Protein AF-A0A8S3C4G3-F1 (afdb_monomer_lite)

Sequence (62 aa):
VINDREEEDGVFNRQKVRVGKFCGSWRRRLFKMMLGIQFDNPNNINVNDPVSDEFYDYFREV

Structure (mmCIF, N/CA/C/O backbone):
data_AF-A0A8S3C4G3-F1
#
_entry.id   AF-A0A8S3C4G3-F1
#
loop_
_atom_site.group_PDB
_atom_site.id
_atom_site.type_symbol
_atom_site.label_atom_id
_atom_site.label_alt_id
_atom_site.label_comp_id
_atom_site.label_asym_id
_atom_site.label_entity_id
_atom_site.label_seq_id
_atom_site.pdbx_PDB_ins_code
_atom_site.Cartn_x
_atom_site.Cartn_y
_atom_site.Cartn_z
_atom_site.occupancy
_atom_site.B_iso_or_equiv
_atom_site.auth_seq_id
_atom_site.auth_comp_id
_atom_site.auth_asym_id
_atom_site.auth_atom_id
_atom_site.pdbx_PDB_model_num
ATOM 1 N N . VAL A 1 1 ? 3.480 -5.316 -20.698 1.00 85.25 1 VAL A N 1
ATOM 2 C CA . VAL A 1 1 ? 3.616 -5.719 -19.278 1.00 85.25 1 VAL A CA 1
ATOM 3 C C . VAL A 1 1 ? 4.835 -5.010 -18.716 1.00 85.25 1 VAL A C 1
ATOM 5 O O . VAL A 1 1 ? 5.870 -5.057 -19.369 1.00 85.25 1 VAL A O 1
ATOM 8 N N . ILE A 1 2 ? 4.700 -4.300 -17.593 1.00 92.75 2 ILE A N 1
ATOM 9 C CA . ILE A 1 2 ? 5.818 -3.632 -16.908 1.00 92.75 2 ILE A CA 1
ATOM 10 C C . ILE A 1 2 ? 6.154 -4.475 -15.679 1.00 92.75 2 ILE A C 1
ATOM 12 O O . ILE A 1 2 ? 5.274 -4.709 -14.858 1.00 92.75 2 ILE A O 1
ATOM 16 N N . ASN A 1 3 ? 7.406 -4.921 -15.577 1.00 96.12 3 ASN A N 1
ATOM 17 C CA . ASN A 1 3 ? 7.925 -5.643 -14.419 1.00 96.12 3 ASN A CA 1
ATOM 18 C C . ASN A 1 3 ? 9.046 -4.814 -13.799 1.00 96.12 3 ASN A C 1
ATOM 20 O O . ASN A 1 3 ? 9.980 -4.416 -14.501 1.00 96.12 3 ASN A O 1
ATOM 24 N N . ASP A 1 4 ? 8.949 -4.562 -12.500 1.00 96.50 4 ASP A N 1
ATOM 25 C CA . ASP A 1 4 ? 9.987 -3.857 -11.761 1.00 96.50 4 ASP A CA 1
ATOM 26 C C . ASP A 1 4 ? 11.283 -4.670 -11.708 1.00 96.50 4 ASP A C 1
ATOM 28 O O . ASP A 1 4 ? 11.273 -5.882 -11.496 1.00 96.50 4 ASP A O 1
ATOM 32 N N . ARG A 1 5 ? 12.410 -3.978 -11.894 1.00 97.12 5 ARG A N 1
ATOM 33 C CA . ARG A 1 5 ? 13.757 -4.513 -11.628 1.00 97.12 5 ARG A CA 1
ATOM 34 C C . ARG A 1 5 ? 14.360 -3.953 -10.345 1.00 97.12 5 ARG A C 1
ATOM 36 O O . ARG A 1 5 ? 15.298 -4.531 -9.810 1.00 97.12 5 ARG A O 1
ATOM 43 N N . GLU A 1 6 ? 13.845 -2.817 -9.884 1.00 97.56 6 GLU A N 1
ATOM 44 C CA . GLU A 1 6 ? 14.256 -2.184 -8.642 1.00 97.56 6 GLU A CA 1
ATOM 45 C C . GLU A 1 6 ? 13.178 -2.369 -7.585 1.00 97.56 6 GLU A C 1
ATOM 47 O O . GLU A 1 6 ? 11.989 -2.178 -7.846 1.00 97.56 6 GLU A O 1
ATOM 52 N N . GLU A 1 7 ? 13.622 -2.675 -6.374 1.00 97.44 7 GLU A N 1
ATOM 53 C CA . GLU A 1 7 ? 12.745 -2.927 -5.242 1.00 97.44 7 GLU A CA 1
ATOM 54 C C . GLU A 1 7 ? 12.956 -1.903 -4.127 1.00 97.44 7 GLU A C 1
ATOM 56 O O . GLU A 1 7 ? 14.024 -1.297 -3.989 1.00 97.44 7 GLU A O 1
ATOM 61 N N . GLU A 1 8 ? 11.930 -1.754 -3.305 1.00 96.38 8 GLU A N 1
ATOM 62 C CA . GLU A 1 8 ? 11.926 -1.025 -2.043 1.00 96.38 8 GLU A CA 1
ATOM 63 C C . GLU A 1 8 ? 11.274 -1.881 -0.950 1.00 96.38 8 GLU A C 1
ATOM 65 O O . GLU A 1 8 ? 10.639 -2.904 -1.229 1.00 96.38 8 GLU A O 1
ATOM 70 N N . ASP A 1 9 ? 11.435 -1.463 0.302 1.00 96.81 9 ASP A N 1
ATOM 71 C CA . ASP A 1 9 ? 10.770 -2.120 1.419 1.00 96.81 9 ASP A CA 1
ATOM 72 C C . ASP A 1 9 ? 9.275 -1.778 1.407 1.00 96.81 9 ASP A C 1
ATOM 74 O O . ASP A 1 9 ? 8.871 -0.615 1.337 1.00 96.81 9 ASP A O 1
ATOM 78 N N . GLY A 1 10 ? 8.445 -2.811 1.481 1.00 95.00 10 GLY A N 1
ATOM 79 C CA . GLY A 1 10 ? 6.996 -2.717 1.556 1.00 95.00 10 GLY A CA 1
ATOM 80 C C . GLY A 1 10 ? 6.436 -3.597 2.665 1.00 95.00 10 GLY A C 1
ATOM 81 O O . GLY A 1 10 ? 7.163 -4.308 3.365 1.00 95.00 10 GLY A O 1
ATOM 82 N N . VAL A 1 11 ? 5.117 -3.546 2.823 1.00 96.25 11 VAL A N 1
ATOM 83 C CA . VAL A 1 11 ? 4.391 -4.358 3.799 1.00 96.25 11 VAL A CA 1
ATOM 84 C C . VAL A 1 11 ? 3.186 -4.979 3.115 1.00 96.25 11 VAL A C 1
ATOM 86 O O . VAL A 1 11 ? 2.437 -4.264 2.458 1.00 96.25 11 VAL A O 1
ATOM 89 N N . PHE A 1 12 ? 3.036 -6.295 3.234 1.00 94.19 12 PHE A N 1
ATOM 90 C CA . PHE A 1 12 ? 1.876 -7.052 2.762 1.00 94.19 12 PHE A CA 1
ATOM 91 C C . PHE A 1 12 ? 1.390 -7.932 3.913 1.00 94.19 12 PHE A C 1
ATOM 93 O O . PHE A 1 12 ? 2.140 -8.774 4.406 1.00 94.19 12 PHE A O 1
ATOM 100 N N . ASN A 1 13 ? 0.156 -7.715 4.357 1.00 95.94 13 ASN A N 1
ATOM 101 C CA . ASN A 1 13 ? -0.472 -8.374 5.498 1.00 95.94 13 ASN A CA 1
ATOM 102 C C . ASN A 1 13 ? 0.433 -8.373 6.743 1.00 95.94 13 ASN A C 1
ATOM 104 O O . ASN A 1 13 ? 0.767 -9.409 7.321 1.00 95.94 13 ASN A O 1
ATOM 108 N N . ARG A 1 14 ? 0.910 -7.180 7.101 1.00 95.50 14 ARG A N 1
ATOM 109 C CA . ARG A 1 14 ? 1.827 -6.872 8.207 1.00 95.50 14 ARG A CA 1
ATOM 110 C C . ARG A 1 14 ? 3.215 -7.514 8.097 1.00 95.50 14 ARG A C 1
ATOM 112 O O . ARG A 1 14 ? 4.042 -7.334 8.991 1.00 95.50 14 ARG A O 1
ATOM 119 N N . GLN A 1 15 ? 3.517 -8.214 7.005 1.00 97.06 15 GLN A N 1
ATOM 120 C CA . GLN A 1 15 ? 4.831 -8.800 6.758 1.00 97.06 15 GLN A CA 1
ATOM 121 C C . GLN A 1 15 ? 5.694 -7.865 5.920 1.00 97.06 15 GLN A C 1
ATOM 123 O O . GLN A 1 15 ? 5.243 -7.308 4.920 1.00 97.06 15 GLN A O 1
ATOM 128 N N . LYS A 1 16 ? 6.961 -7.715 6.314 1.00 96.75 16 LYS A N 1
ATOM 129 C CA . LYS A 1 16 ? 7.950 -6.975 5.525 1.00 96.75 16 LYS A CA 1
ATOM 130 C C . LYS A 1 16 ? 8.257 -7.755 4.253 1.00 96.75 16 LYS A C 1
ATOM 132 O O . LYS A 1 16 ? 8.645 -8.919 4.322 1.00 96.75 16 LYS A O 1
ATOM 137 N N . VAL A 1 17 ? 8.115 -7.097 3.112 1.00 96.19 17 VAL A N 1
ATOM 138 C CA . VAL A 1 17 ? 8.348 -7.681 1.789 1.00 96.19 17 VAL A CA 1
ATOM 139 C C . VAL A 1 17 ? 9.137 -6.714 0.920 1.00 96.19 17 VAL A C 1
ATOM 141 O O . VAL A 1 17 ? 9.207 -5.518 1.197 1.00 96.19 17 VAL A O 1
ATOM 144 N N . ARG A 1 18 ? 9.716 -7.233 -0.158 1.00 96.75 18 ARG A N 1
ATOM 145 C CA . ARG A 1 18 ? 10.309 -6.418 -1.213 1.00 96.75 18 ARG A CA 1
ATOM 146 C C . ARG A 1 18 ? 9.266 -6.182 -2.291 1.00 96.75 18 ARG A C 1
ATOM 148 O O . ARG A 1 18 ? 8.661 -7.133 -2.780 1.00 96.75 18 ARG A O 1
ATOM 155 N N . VAL A 1 19 ? 9.022 -4.921 -2.624 1.00 95.25 19 VAL A N 1
ATOM 156 C CA . VAL A 1 19 ? 8.039 -4.535 -3.643 1.00 95.25 19 VAL A CA 1
ATOM 157 C C . VAL A 1 19 ? 8.716 -3.746 -4.745 1.00 95.25 19 VAL A C 1
ATOM 159 O O . VAL A 1 19 ? 9.639 -2.977 -4.489 1.00 95.25 19 VAL A O 1
ATOM 162 N N . GLY A 1 20 ? 8.242 -3.914 -5.975 1.00 97.69 20 GLY A N 1
ATOM 163 C CA . GLY A 1 20 ? 8.716 -3.127 -7.105 1.00 97.69 20 GLY A CA 1
ATOM 164 C C . GLY A 1 20 ? 8.474 -1.631 -6.894 1.00 97.69 20 GLY A C 1
ATOM 165 O O . GLY A 1 20 ? 7.376 -1.233 -6.495 1.00 97.69 20 GLY A O 1
ATOM 166 N N . LYS A 1 21 ? 9.482 -0.794 -7.155 1.00 97.06 21 LYS A N 1
ATOM 167 C CA . LYS A 1 21 ? 9.389 0.657 -6.921 1.00 97.06 21 LYS A CA 1
ATOM 168 C C . LYS A 1 21 ? 8.311 1.322 -7.774 1.00 97.06 21 LYS A C 1
ATOM 170 O O . LYS A 1 21 ? 7.536 2.141 -7.269 1.00 97.06 21 LYS A O 1
ATOM 175 N N . PHE A 1 22 ? 8.238 0.993 -9.064 1.00 97.38 22 PHE A N 1
ATOM 176 C CA . PHE A 1 22 ? 7.269 1.600 -9.971 1.00 97.38 22 PHE A CA 1
ATOM 177 C C . PHE A 1 22 ? 5.851 1.142 -9.632 1.00 97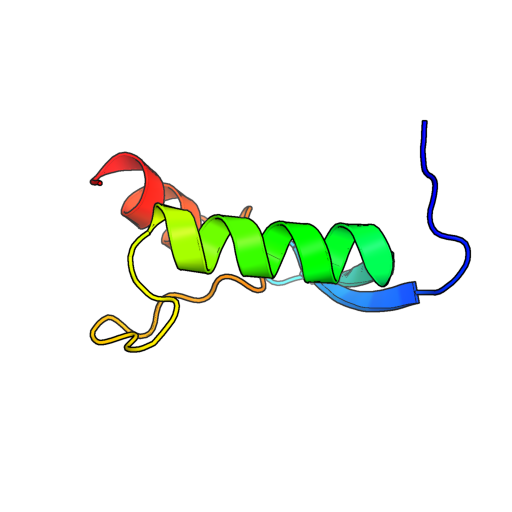.38 22 PHE A C 1
ATOM 179 O O . PHE A 1 22 ? 4.993 1.970 -9.324 1.00 97.38 22 PHE A O 1
ATOM 186 N N . CYS A 1 23 ? 5.603 -0.169 -9.610 1.00 96.44 23 CYS A N 1
ATOM 187 C CA . CYS A 1 23 ? 4.278 -0.711 -9.321 1.00 96.44 23 CYS A CA 1
ATOM 188 C C . CYS A 1 23 ? 3.813 -0.360 -7.898 1.00 96.44 23 CYS A C 1
ATOM 190 O O . CYS A 1 23 ? 2.647 -0.011 -7.699 1.00 96.44 23 CYS A O 1
ATOM 192 N N . GLY A 1 24 ? 4.717 -0.390 -6.913 1.00 96.06 24 GLY A N 1
ATOM 193 C CA . GLY A 1 24 ? 4.434 -0.022 -5.526 1.00 96.06 24 GLY A CA 1
ATOM 194 C C . GLY A 1 24 ? 4.036 1.447 -5.372 1.00 96.06 24 GLY A C 1
ATOM 195 O O . GLY A 1 24 ? 2.991 1.744 -4.786 1.00 96.06 24 GLY A O 1
ATOM 196 N N . SER A 1 25 ? 4.817 2.370 -5.941 1.00 95.94 25 SER A N 1
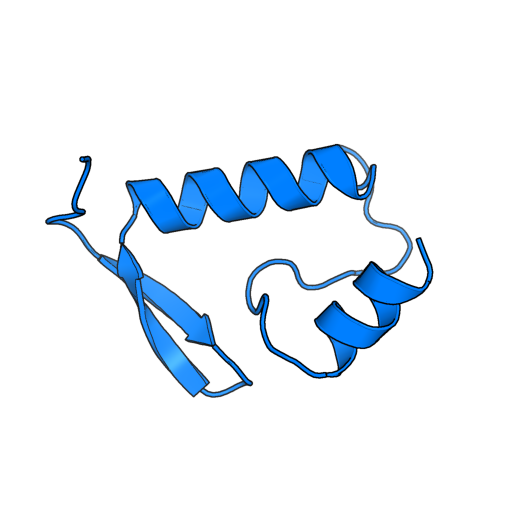ATOM 197 C CA . SER A 1 25 ? 4.508 3.807 -5.891 1.00 95.94 25 SER A CA 1
ATOM 198 C C . SER A 1 25 ? 3.226 4.157 -6.647 1.00 95.94 25 SER A C 1
ATOM 200 O O . SER A 1 25 ? 2.397 4.918 -6.135 1.00 95.94 25 SER A O 1
ATOM 202 N N . TRP A 1 26 ? 3.016 3.553 -7.819 1.00 96.81 26 TRP A N 1
ATOM 203 C CA . TRP A 1 26 ? 1.821 3.758 -8.629 1.00 96.81 26 TRP A CA 1
ATOM 204 C C . TRP A 1 26 ? 0.553 3.296 -7.907 1.00 96.81 26 TRP A C 1
ATOM 206 O O . TRP A 1 26 ? -0.399 4.068 -7.780 1.00 96.81 26 TRP A O 1
ATOM 216 N N . ARG A 1 27 ? 0.561 2.082 -7.338 1.00 96.44 27 ARG A N 1
ATOM 217 C CA . ARG A 1 27 ? -0.555 1.545 -6.545 1.00 96.44 27 ARG A CA 1
ATOM 218 C C . ARG A 1 27 ? -0.917 2.462 -5.377 1.00 96.44 27 ARG A C 1
ATOM 220 O O . ARG A 1 27 ? -2.089 2.779 -5.192 1.00 96.44 27 ARG A O 1
ATOM 227 N N . ARG A 1 28 ? 0.073 2.907 -4.592 1.00 96.19 28 ARG A N 1
ATOM 228 C CA . ARG A 1 28 ? -0.173 3.803 -3.447 1.00 96.19 28 ARG A CA 1
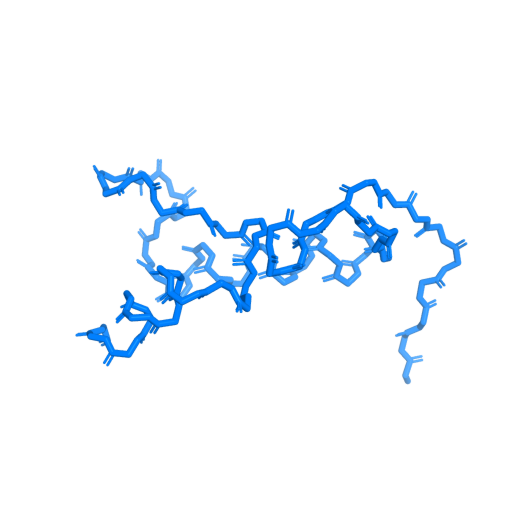ATOM 229 C C . ARG A 1 28 ? -0.803 5.122 -3.888 1.00 96.19 28 ARG A C 1
ATOM 231 O O . ARG A 1 28 ? -1.715 5.601 -3.222 1.00 96.19 28 ARG A O 1
ATOM 238 N N . ARG A 1 29 ? -0.346 5.696 -5.007 1.00 96.88 29 ARG A N 1
ATOM 239 C CA . ARG A 1 29 ? -0.941 6.913 -5.578 1.00 96.88 29 ARG A CA 1
ATOM 240 C C . ARG A 1 29 ? -2.386 6.680 -6.016 1.00 96.88 29 ARG A C 1
ATOM 242 O O . ARG A 1 29 ? -3.240 7.501 -5.705 1.00 96.88 29 ARG A O 1
ATOM 249 N N . LEU A 1 30 ? -2.670 5.567 -6.695 1.00 97.12 30 LEU A N 1
ATOM 250 C CA . LEU A 1 30 ? -4.033 5.217 -7.098 1.00 97.12 30 LEU A CA 1
ATOM 251 C C . LEU A 1 30 ? -4.964 5.076 -5.892 1.00 97.12 30 LEU A C 1
ATOM 253 O O . LEU A 1 30 ? -6.009 5.715 -5.883 1.00 97.12 30 LEU A O 1
ATOM 257 N N . PHE A 1 31 ? -4.582 4.328 -4.854 1.00 96.50 31 PHE A N 1
ATOM 258 C CA . PHE A 1 31 ? -5.434 4.192 -3.667 1.00 96.50 31 PHE A CA 1
ATOM 259 C C . PHE A 1 31 ? -5.671 5.514 -2.959 1.00 96.50 31 PHE A C 1
ATOM 261 O O . PHE A 1 31 ? -6.804 5.807 -2.602 1.00 96.50 31 PHE A O 1
ATOM 268 N N . LYS A 1 32 ? -4.644 6.353 -2.825 1.00 95.88 32 LYS A N 1
ATOM 269 C CA . LYS A 1 32 ? -4.826 7.686 -2.253 1.00 95.88 32 LYS A CA 1
ATOM 270 C C . LYS A 1 32 ? -5.825 8.536 -3.041 1.00 95.88 32 LYS A C 1
ATOM 272 O O . LYS A 1 32 ? -6.642 9.214 -2.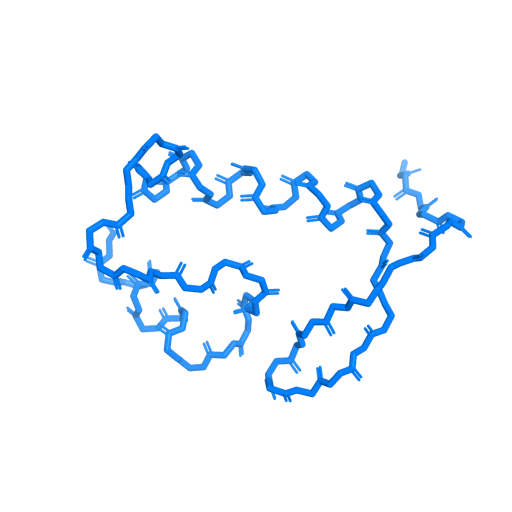431 1.00 95.88 32 LYS A O 1
ATOM 277 N N . MET A 1 33 ? -5.786 8.495 -4.373 1.00 95.88 33 MET A N 1
ATOM 278 C CA . MET A 1 33 ? -6.746 9.225 -5.210 1.00 95.88 33 MET A CA 1
ATOM 279 C C . MET A 1 33 ? -8.158 8.638 -5.112 1.00 95.88 33 MET A C 1
ATOM 281 O O . MET A 1 33 ? -9.106 9.391 -4.921 1.00 95.88 33 MET A O 1
ATOM 285 N N . MET A 1 34 ? -8.297 7.314 -5.212 1.00 93.94 34 MET A N 1
ATOM 286 C CA . MET A 1 34 ? -9.600 6.635 -5.216 1.00 93.94 34 MET A CA 1
ATOM 287 C C . MET A 1 34 ? -10.314 6.714 -3.866 1.00 93.94 34 MET A C 1
ATOM 289 O O . MET A 1 34 ? -11.528 6.850 -3.833 1.00 93.94 34 MET A O 1
ATOM 293 N N . LEU A 1 35 ? -9.563 6.679 -2.765 1.00 93.56 35 LEU A N 1
ATOM 294 C CA . LEU A 1 35 ? -10.098 6.832 -1.410 1.00 93.56 35 LEU A CA 1
ATOM 295 C C . LEU A 1 35 ? -10.297 8.306 -1.016 1.00 93.56 35 LEU A C 1
ATOM 297 O O . LEU A 1 35 ? -10.679 8.594 0.111 1.00 93.56 35 LEU A O 1
ATOM 301 N N . GLY A 1 36 ? -9.982 9.256 -1.904 1.00 93.44 36 GLY A N 1
ATOM 302 C CA . GLY A 1 36 ? -10.087 10.688 -1.613 1.00 93.44 36 GLY A CA 1
ATOM 303 C C . GLY A 1 36 ? -9.061 11.212 -0.600 1.00 93.44 36 GLY A C 1
ATOM 304 O O . GLY A 1 36 ? -9.169 12.359 -0.180 1.00 93.44 36 GLY A O 1
ATOM 305 N N . ILE A 1 37 ? -8.041 10.420 -0.245 1.00 94.56 37 ILE A N 1
ATOM 306 C CA . ILE A 1 37 ? -7.055 10.743 0.802 1.00 94.56 37 ILE A CA 1
ATOM 307 C C . ILE A 1 37 ? -5.708 11.284 0.282 1.00 94.56 37 ILE A C 1
ATOM 309 O O . ILE A 1 37 ? -4.677 11.240 0.957 1.00 94.56 37 ILE A O 1
ATOM 313 N N . GLN A 1 38 ? -5.667 11.733 -0.973 1.00 94.25 38 GLN A N 1
ATOM 314 C CA . GLN A 1 38 ? -4.434 12.178 -1.635 1.00 94.25 38 GLN A CA 1
ATOM 315 C C . GLN A 1 38 ? -3.823 13.432 -1.000 1.00 94.25 38 GLN A C 1
ATOM 317 O O . GLN A 1 38 ? -2.595 13.546 -0.967 1.00 94.25 38 GLN A O 1
ATOM 322 N N . PHE A 1 39 ? -4.663 14.354 -0.529 1.00 94.62 39 PHE A N 1
ATOM 323 C CA . PHE A 1 39 ? -4.242 15.628 0.061 1.00 94.62 39 PHE A CA 1
ATOM 324 C C . PHE A 1 39 ? -4.455 15.685 1.576 1.00 94.62 39 PHE A C 1
ATOM 326 O O . PHE A 1 39 ? -3.690 16.359 2.258 1.00 94.62 39 PHE A O 1
ATOM 333 N N . ASP A 1 40 ? -5.447 14.957 2.091 1.00 94.75 40 ASP A N 1
ATOM 334 C CA . ASP A 1 40 ? -5.769 14.855 3.514 1.00 94.75 40 ASP A CA 1
ATOM 335 C C . ASP A 1 40 ? -6.143 13.405 3.847 1.00 94.75 40 ASP A C 1
ATOM 337 O O . ASP A 1 40 ? -6.810 12.756 3.054 1.00 94.75 40 ASP A O 1
ATOM 341 N N . ASN A 1 41 ? -5.705 12.871 4.985 1.00 92.31 41 ASN A N 1
ATOM 342 C CA . ASN A 1 41 ? -5.966 11.484 5.387 1.00 92.31 41 ASN A CA 1
ATOM 343 C C . ASN A 1 41 ? -6.518 11.454 6.821 1.00 92.31 41 ASN A C 1
ATOM 345 O O . ASN A 1 41 ? -5.815 11.010 7.735 1.00 92.31 41 ASN A O 1
ATOM 349 N N . PRO A 1 42 ? -7.759 11.935 7.036 1.00 92.38 42 PRO A N 1
ATOM 350 C CA . PRO A 1 42 ? -8.313 12.155 8.374 1.00 92.38 42 PRO A CA 1
ATOM 351 C C . PRO A 1 42 ? -8.437 10.861 9.186 1.00 92.38 42 PRO A C 1
ATOM 353 O O . PRO A 1 42 ? -8.300 10.875 10.406 1.00 92.38 42 PRO A O 1
ATOM 356 N N . ASN A 1 43 ? -8.628 9.730 8.504 1.00 90.50 43 ASN A N 1
ATOM 357 C CA . ASN A 1 43 ? -8.772 8.414 9.127 1.00 90.50 43 ASN A CA 1
ATOM 358 C C . ASN A 1 43 ? -7.437 7.659 9.257 1.00 90.50 43 ASN A C 1
ATOM 360 O O . ASN A 1 43 ? -7.430 6.497 9.650 1.00 90.50 43 ASN A O 1
ATOM 364 N N . ASN A 1 44 ? -6.310 8.297 8.913 1.00 92.81 44 ASN A N 1
ATOM 365 C CA . ASN A 1 44 ? -4.969 7.711 8.955 1.00 92.81 44 ASN A CA 1
ATOM 366 C C . ASN A 1 44 ? -4.874 6.336 8.258 1.00 92.81 44 ASN A C 1
ATOM 368 O O . ASN A 1 44 ? -4.227 5.405 8.742 1.00 92.81 44 ASN A O 1
ATOM 372 N N . ILE A 1 45 ? -5.533 6.201 7.105 1.00 93.50 45 ILE A N 1
ATOM 373 C CA . ILE A 1 45 ? -5.595 4.945 6.357 1.00 93.50 45 ILE A CA 1
ATOM 374 C C . ILE A 1 45 ? -4.207 4.573 5.843 1.00 93.50 45 ILE A C 1
ATOM 376 O O . ILE A 1 45 ? -3.531 5.367 5.175 1.00 93.50 45 ILE A O 1
ATOM 380 N N . ASN A 1 46 ? -3.789 3.340 6.125 1.00 94.69 46 ASN A N 1
ATOM 381 C CA . ASN A 1 46 ? -2.499 2.820 5.702 1.00 94.69 46 ASN A CA 1
ATOM 382 C C . ASN A 1 46 ? -2.576 2.202 4.299 1.00 94.69 46 ASN A C 1
ATOM 384 O O . ASN A 1 46 ? -2.831 1.016 4.136 1.00 94.69 46 ASN A O 1
ATOM 388 N N . VAL A 1 47 ? -2.255 2.985 3.270 1.00 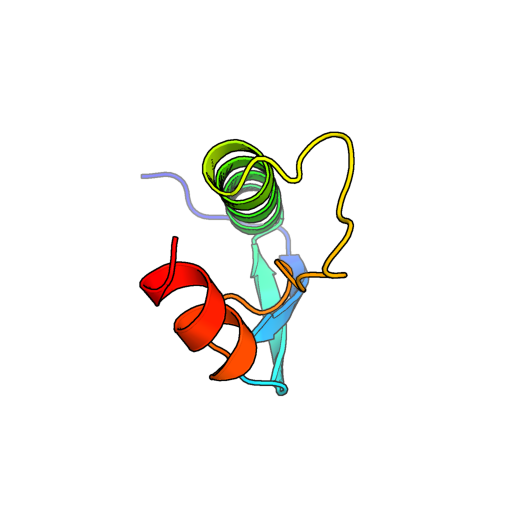95.56 47 VAL A N 1
ATOM 389 C CA . VAL A 1 47 ? -2.184 2.479 1.885 1.00 95.56 47 VAL A CA 1
ATOM 390 C C . VAL A 1 47 ? -0.918 1.664 1.584 1.00 95.56 47 VAL A C 1
ATOM 392 O O . VAL A 1 47 ? -0.768 1.149 0.470 1.00 95.56 47 VAL A O 1
ATOM 395 N N . ASN A 1 48 ? 0.044 1.581 2.511 1.00 94.81 48 ASN A N 1
ATOM 396 C CA . ASN A 1 48 ? 1.282 0.835 2.274 1.00 94.81 48 ASN A CA 1
ATOM 397 C C . ASN A 1 48 ? 1.043 -0.673 2.294 1.00 94.81 48 ASN A C 1
ATOM 399 O O . ASN A 1 48 ? 1.683 -1.357 1.499 1.00 94.81 48 ASN A O 1
ATOM 403 N N . ASP A 1 49 ? 0.091 -1.135 3.108 1.00 96.56 49 ASP A N 1
ATOM 404 C CA . ASP A 1 49 ? -0.322 -2.531 3.210 1.00 96.56 49 ASP A CA 1
ATOM 405 C C . ASP A 1 49 ? -1.734 -2.731 2.636 1.00 96.56 49 ASP A C 1
ATOM 407 O O . ASP A 1 49 ? -2.724 -2.548 3.337 1.00 96.56 49 ASP A O 1
ATOM 411 N N . PRO A 1 50 ? -1.853 -3.056 1.341 1.00 94.00 50 PRO A N 1
ATOM 412 C CA . PRO A 1 50 ? -3.143 -3.101 0.660 1.00 94.00 50 PRO A CA 1
ATOM 413 C C . PRO A 1 50 ? -3.935 -4.387 0.887 1.00 94.00 50 PRO A C 1
ATOM 415 O O . PRO A 1 50 ? -4.989 -4.558 0.282 1.00 94.00 50 PRO A O 1
ATOM 418 N N . VAL A 1 51 ? -3.388 -5.327 1.653 1.00 95.00 51 VAL A N 1
ATOM 419 C CA . VAL A 1 51 ? -3.980 -6.652 1.872 1.00 95.00 51 VAL A CA 1
ATOM 420 C C . VAL A 1 51 ? -4.141 -6.958 3.358 1.00 95.00 51 VAL A C 1
ATOM 422 O O . VAL A 1 51 ? -4.385 -8.107 3.712 1.00 95.00 51 VAL A O 1
ATOM 425 N N . SER A 1 52 ? -3.973 -5.957 4.226 1.00 95.69 52 SER A N 1
ATOM 426 C CA . SER A 1 52 ? -4.351 -6.096 5.626 1.00 95.69 52 SER A CA 1
ATOM 427 C C . SER A 1 52 ? -5.869 -6.031 5.768 1.00 95.69 52 SER A C 1
ATOM 429 O O . SER A 1 52 ? -6.546 -5.356 4.984 1.00 95.69 52 SER A O 1
ATOM 431 N N . ASP A 1 53 ? -6.389 -6.704 6.791 1.00 95.56 53 ASP A N 1
ATOM 432 C CA . ASP A 1 53 ? -7.818 -6.686 7.104 1.00 95.56 53 ASP A CA 1
ATOM 433 C C . ASP A 1 53 ? -8.309 -5.246 7.325 1.00 95.56 53 ASP A C 1
ATOM 435 O O . ASP A 1 53 ? -9.343 -4.864 6.792 1.00 95.56 53 ASP A O 1
ATOM 439 N N . GLU A 1 54 ? -7.520 -4.390 7.990 1.00 93.19 54 GLU A N 1
ATOM 440 C CA . GLU A 1 54 ? -7.906 -2.992 8.232 1.00 93.19 54 GLU A CA 1
ATOM 441 C C . GLU A 1 54 ? -8.042 -2.176 6.946 1.00 93.19 54 GLU A C 1
ATOM 443 O O . GLU A 1 54 ? -8.941 -1.342 6.829 1.00 93.19 54 GLU A O 1
ATOM 448 N N . PHE A 1 55 ? -7.141 -2.384 5.980 1.00 94.88 55 PHE A N 1
ATOM 449 C CA . PHE A 1 55 ? -7.248 -1.715 4.688 1.00 94.88 55 PHE A CA 1
ATOM 450 C C . PHE A 1 55 ? -8.458 -2.239 3.912 1.00 94.88 55 PHE A C 1
ATOM 452 O O . PHE A 1 55 ? -9.176 -1.450 3.298 1.00 94.88 55 PHE A O 1
ATOM 459 N N . TYR A 1 56 ? -8.684 -3.555 3.937 1.00 94.12 56 TYR A N 1
ATOM 460 C CA . TYR A 1 56 ? -9.789 -4.193 3.231 1.00 94.12 56 TYR A CA 1
ATOM 461 C C . TYR A 1 56 ? -11.155 -3.773 3.780 1.00 94.12 56 TYR A C 1
ATOM 463 O O . TYR A 1 56 ? -12.038 -3.430 2.994 1.00 94.12 56 TYR A O 1
ATOM 471 N N . ASP A 1 57 ? -11.312 -3.744 5.103 1.00 93.00 57 ASP A N 1
ATOM 472 C CA . ASP A 1 57 ? -12.544 -3.315 5.765 1.00 93.00 57 ASP A CA 1
ATOM 473 C C . ASP A 1 57 ? -12.880 -1.868 5.392 1.00 93.00 57 ASP A C 1
ATOM 475 O O . ASP A 1 57 ? -13.985 -1.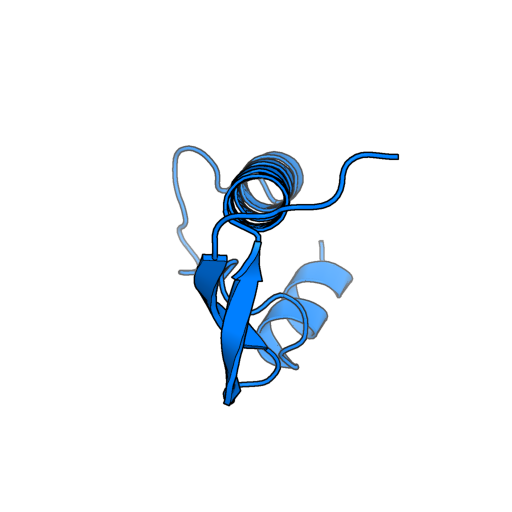599 4.924 1.00 93.00 57 ASP A O 1
ATOM 479 N N . TYR A 1 58 ? -11.899 -0.958 5.459 1.00 90.56 58 TYR A N 1
ATOM 480 C CA . TYR A 1 58 ? -12.093 0.424 5.013 1.00 90.56 58 TYR A CA 1
ATOM 481 C C . TYR A 1 58 ? -12.446 0.509 3.523 1.00 90.56 58 TYR A C 1
ATOM 483 O O . TYR A 1 58 ? -13.384 1.202 3.142 1.00 90.56 58 TYR A O 1
ATOM 491 N N . PHE A 1 59 ? -11.711 -0.204 2.664 1.00 90.44 59 PHE A N 1
ATOM 492 C CA . PHE A 1 59 ? -11.935 -0.181 1.217 1.00 90.44 59 PHE A CA 1
ATOM 493 C C . PHE A 1 59 ? -13.320 -0.711 0.824 1.00 90.44 59 PHE A C 1
ATOM 495 O O . PHE A 1 59 ? -13.866 -0.284 -0.186 1.00 90.44 59 PHE A O 1
ATOM 502 N N . ARG A 1 60 ? -13.887 -1.646 1.594 1.00 90.62 60 ARG A N 1
ATOM 503 C CA . ARG A 1 60 ? -15.215 -2.222 1.348 1.00 90.62 60 ARG A CA 1
ATOM 504 C C . ARG A 1 60 ? -16.359 -1.291 1.766 1.00 90.62 60 ARG A C 1
ATOM 506 O O . ARG A 1 60 ? -17.466 -1.429 1.250 1.00 90.62 60 ARG A O 1
ATOM 513 N N . GLU A 1 61 ? -16.126 -0.423 2.743 1.00 87.25 61 GLU A N 1
ATOM 514 C CA . GLU A 1 61 ? -17.139 0.492 3.281 1.00 87.25 61 GLU A CA 1
ATOM 515 C C . GLU A 1 61 ? -17.316 1.774 2.452 1.00 87.25 61 GLU A C 1
ATOM 517 O O . GLU A 1 61 ? -18.347 2.438 2.584 1.00 87.25 61 GLU A O 1
ATOM 522 N N . VAL A 1 62 ? -16.333 2.108 1.608 1.00 80.06 62 VAL A N 1
ATOM 523 C CA . VAL A 1 62 ? -16.323 3.275 0.704 1.00 80.06 62 VAL A CA 1
ATOM 524 C C . VAL A 1 62 ? -16.868 2.905 -0.673 1.00 80.06 62 VAL A C 1
ATOM 526 O O . VAL A 1 62 ? -17.671 3.703 -1.208 1.00 80.06 62 VAL A O 1
#

Organism: NCBI:txid392030

Foldseek 3Di:
DDDAPDWDWAAEQNDTDTDGPVVQVVQLCVCCVVLVNNPHDPVPADSRHCHHPSNVVSVVVD

Secondary structure (DSSP, 8-state):
----SSEEEEEETTEEEEEEHHHHHHHHHHHHHHTT-SS--TT---TT-TTSHHHHHHHHH-

pLDDT: mean 94.58, std 3.04, range [80.06, 97.69]

Radius of gyration: 12.12 Å; chains: 1; bounding box: 31×24×28 Å